Protein AF-A0A1F1A7D9-F1 (afdb_monomer)

Foldseek 3Di:
DVVVLLVVLVVLLVVLLCVVPVVDPDDPVLNVQLCCVQPDPCVVVLSVVLVVVPVCSNVSSNVVSVVSSVVSVVPDDDDDPVNVVVVVVVVVVVVPD

pLDDT: mean 90.83, std 10.34, range [47.03, 98.25]

Solvent-accessible surface area (backbone atoms only — not comparable to full-atom values): 5608 Å² total; per-residue (Å²): 112,76,66,59,58,50,53,51,40,50,50,47,44,49,52,47,47,52,60,51,53,73,73,43,94,62,53,73,71,52,46,50,52,42,49,55,70,59,71,39,97,57,34,70,59,51,38,51,52,30,57,75,47,54,94,43,23,59,58,53,40,40,60,55,50,51,55,46,49,50,53,55,61,68,67,50,86,74,89,47,72,65,58,52,52,51,54,52,53,53,55,57,61,68,73,74,116

Sequence (97 aa):
MIVDDRVEMFAQLKEEFIDIIIIVALSEDELEKVQKAIFNDKLDNLLKNMFQKKKESRKYARDFIEKHVESVIKDRERITEKEILEAVEISKNVFVV

Radius of gyration: 19.78 Å; Cα contacts (8 Å, |Δi|>4): 46; chains: 1; bounding box: 40×22×61 Å

Mean predicted aligned error: 6.51 Å

Secondary structure (DSSP, 8-state):
-HHHHHHHHHHHHHHHHHHHHHHS---HHHHHHHHHHHSSTTHHHHHHHHHHTGGGHHHHHHHHHHHHHHHHHHTSPPPPHHHHHHHHHHHHHHT--

Structure (mmCIF, N/CA/C/O backbone):
data_AF-A0A1F1A7D9-F1
#
_entry.id   AF-A0A1F1A7D9-F1
#
loop_
_atom_site.group_PDB
_atom_site.id
_atom_site.type_symbol
_atom_site.label_atom_id
_atom_site.label_alt_id
_atom_site.label_comp_id
_atom_site.label_asym_id
_atom_site.label_entity_id
_atom_site.label_seq_id
_atom_site.pdbx_PDB_ins_code
_atom_site.Cartn_x
_atom_site.Cartn_y
_atom_site.Cartn_z
_atom_site.occupancy
_atom_site.B_iso_or_equiv
_atom_site.auth_seq_id
_atom_site.auth_comp_id
_atom_site.auth_asym_id
_atom_site.auth_atom_id
_atom_site.pdbx_PDB_model_num
ATOM 1 N N . MET A 1 1 ? 18.308 -4.266 -22.244 1.00 57.25 1 MET A N 1
ATOM 2 C CA . MET A 1 1 ? 18.496 -3.506 -20.989 1.00 57.25 1 MET A CA 1
ATOM 3 C C . MET A 1 1 ? 17.167 -3.098 -20.351 1.00 57.25 1 MET A C 1
ATOM 5 O O . MET A 1 1 ? 16.968 -3.472 -19.217 1.00 57.25 1 MET A O 1
ATOM 9 N N . ILE A 1 2 ? 16.201 -2.503 -21.072 1.00 62.06 2 ILE A N 1
ATOM 10 C CA . ILE A 1 2 ? 14.901 -2.045 -20.503 1.00 62.06 2 ILE A CA 1
ATOM 11 C C . ILE A 1 2 ? 14.082 -3.135 -19.767 1.00 62.06 2 ILE A C 1
ATOM 13 O O . ILE A 1 2 ? 13.350 -2.829 -18.828 1.00 62.06 2 ILE A O 1
ATOM 17 N N . VAL A 1 3 ? 14.154 -4.397 -20.208 1.00 68.00 3 VAL A N 1
ATOM 18 C CA . VAL A 1 3 ? 13.405 -5.507 -19.584 1.00 68.00 3 VAL A CA 1
ATOM 19 C C . VAL A 1 3 ? 13.967 -5.857 -18.207 1.00 68.00 3 VAL A C 1
ATOM 21 O O . VAL A 1 3 ? 13.189 -6.072 -17.285 1.00 68.00 3 VAL A O 1
ATOM 24 N N . ASP A 1 4 ? 15.293 -5.860 -18.067 1.00 79.50 4 ASP A N 1
ATOM 25 C CA . ASP A 1 4 ? 15.982 -6.227 -16.825 1.00 79.50 4 ASP A CA 1
ATOM 26 C C . ASP A 1 4 ? 15.682 -5.203 -15.724 1.00 79.50 4 ASP A C 1
ATOM 28 O O . ASP A 1 4 ? 15.206 -5.553 -14.648 1.00 79.50 4 ASP A O 1
ATOM 32 N N . ASP A 1 5 ? 15.785 -3.916 -16.072 1.00 85.56 5 ASP A N 1
ATOM 33 C CA . ASP A 1 5 ? 15.468 -2.801 -15.176 1.00 85.56 5 ASP A CA 1
ATOM 34 C C . ASP A 1 5 ? 14.020 -2.879 -14.659 1.00 85.56 5 ASP A C 1
ATOM 36 O O . ASP A 1 5 ? 13.739 -2.634 -13.486 1.00 85.56 5 ASP A O 1
ATOM 40 N N . ARG A 1 6 ? 13.065 -3.246 -15.526 1.00 89.19 6 ARG A N 1
ATOM 41 C CA . ARG A 1 6 ? 11.655 -3.387 -15.134 1.00 89.19 6 ARG A CA 1
ATOM 42 C C . ARG A 1 6 ? 11.448 -4.573 -14.194 1.00 89.19 6 ARG A C 1
ATOM 44 O O . ARG A 1 6 ? 10.683 -4.449 -13.238 1.00 89.19 6 ARG A O 1
ATOM 51 N N . VAL A 1 7 ? 12.088 -5.708 -14.477 1.00 93.06 7 VAL A N 1
ATOM 52 C CA . VAL A 1 7 ? 12.009 -6.913 -13.639 1.00 93.06 7 VAL A CA 1
ATOM 53 C C . VAL A 1 7 ? 12.591 -6.628 -12.256 1.00 93.06 7 VAL A C 1
ATOM 55 O O . VAL A 1 7 ? 11.946 -6.950 -11.259 1.00 93.06 7 VAL A O 1
ATOM 58 N N . GLU A 1 8 ? 13.737 -5.948 -12.189 1.00 94.25 8 GLU A N 1
ATOM 59 C CA . GLU A 1 8 ? 14.358 -5.543 -10.928 1.00 94.25 8 GLU A CA 1
ATOM 60 C C . GLU A 1 8 ? 13.450 -4.601 -10.123 1.00 94.25 8 GLU A C 1
ATOM 62 O O . GLU A 1 8 ? 13.183 -4.856 -8.947 1.00 94.25 8 GLU A O 1
ATOM 6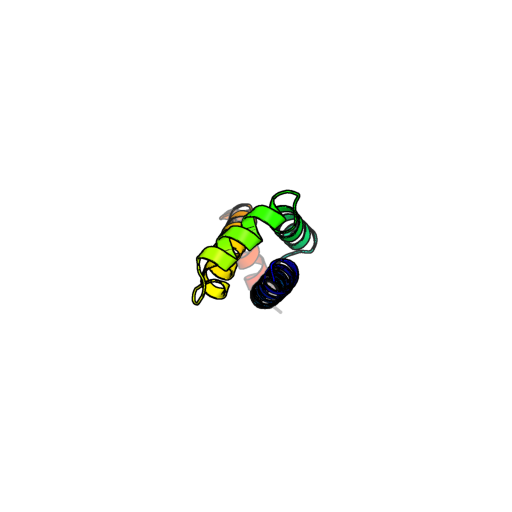7 N N . MET A 1 9 ? 12.912 -3.541 -10.743 1.00 96.19 9 MET A N 1
ATOM 68 C CA . MET A 1 9 ? 12.022 -2.606 -10.040 1.00 96.19 9 MET A CA 1
ATOM 69 C C . MET A 1 9 ? 10.741 -3.289 -9.554 1.00 96.19 9 MET A C 1
ATOM 71 O O . MET A 1 9 ? 10.246 -2.979 -8.472 1.00 96.19 9 MET A O 1
ATOM 75 N N . PHE A 1 10 ? 10.200 -4.232 -10.327 1.00 96.88 10 PHE A N 1
ATOM 76 C CA . PHE A 1 10 ? 9.011 -4.976 -9.925 1.00 96.88 10 PHE A CA 1
ATOM 77 C C . PHE A 1 10 ? 9.289 -5.927 -8.758 1.00 96.88 10 PHE A C 1
ATOM 79 O O . PHE A 1 10 ? 8.449 -6.047 -7.866 1.00 96.88 10 PHE A O 1
ATOM 86 N N . ALA A 1 11 ? 10.460 -6.570 -8.737 1.00 96.75 11 ALA A N 1
ATOM 87 C CA . ALA A 1 11 ? 10.894 -7.386 -7.608 1.00 96.75 11 ALA A CA 1
ATOM 88 C C . ALA A 1 11 ? 11.020 -6.536 -6.335 1.00 96.75 11 ALA A C 1
ATOM 90 O O . ALA A 1 11 ? 10.406 -6.870 -5.326 1.00 96.75 11 ALA A O 1
ATOM 91 N N . GLN A 1 12 ? 11.696 -5.385 -6.415 1.00 97.25 12 GLN A N 1
ATOM 92 C CA . GLN A 1 12 ? 11.816 -4.455 -5.286 1.00 97.25 12 GLN A CA 1
ATOM 93 C C . GLN A 1 12 ? 10.447 -3.965 -4.792 1.00 97.25 12 GLN A C 1
ATOM 95 O O . GLN A 1 12 ? 10.198 -3.957 -3.593 1.00 97.25 12 GLN A O 1
ATOM 100 N N . LEU A 1 13 ? 9.530 -3.603 -5.698 1.00 98.25 13 LEU A N 1
ATOM 101 C CA . LEU A 1 13 ? 8.175 -3.186 -5.322 1.00 98.25 13 LEU A CA 1
ATOM 102 C C . LEU A 1 13 ? 7.423 -4.289 -4.561 1.00 98.25 13 LEU A C 1
ATOM 104 O O . LEU A 1 13 ? 6.728 -3.996 -3.592 1.00 98.25 13 LEU A O 1
ATOM 108 N N . LYS A 1 14 ? 7.547 -5.550 -4.997 1.00 97.88 14 LYS A N 1
ATOM 109 C CA . LYS A 1 14 ? 6.928 -6.695 -4.315 1.00 97.88 14 LYS A CA 1
ATOM 110 C C . LYS A 1 14 ? 7.532 -6.955 -2.942 1.00 97.88 14 LYS A C 1
ATOM 112 O O . LYS A 1 14 ? 6.771 -7.232 -2.023 1.00 97.88 14 LYS A O 1
ATOM 117 N N . GLU A 1 15 ? 8.856 -6.887 -2.820 1.00 97.38 15 GLU A N 1
ATOM 118 C CA . GLU A 1 15 ? 9.554 -7.041 -1.539 1.00 97.38 15 GLU A CA 1
ATOM 119 C C . GLU A 1 15 ? 9.053 -6.000 -0.534 1.00 97.38 15 GLU A C 1
ATOM 121 O O . GLU A 1 15 ? 8.532 -6.372 0.513 1.00 97.38 15 GLU A O 1
ATOM 126 N N . GLU A 1 16 ? 9.082 -4.713 -0.898 1.00 97.44 16 GLU A N 1
ATOM 127 C CA . GLU A 1 16 ? 8.610 -3.645 -0.007 1.00 97.44 16 GLU A CA 1
ATOM 128 C C . GLU A 1 16 ? 7.110 -3.778 0.307 1.00 97.44 16 GLU A C 1
ATOM 130 O O . GLU A 1 16 ? 6.681 -3.490 1.424 1.00 97.44 16 GLU A O 1
ATOM 135 N N . PHE A 1 17 ? 6.296 -4.238 -0.654 1.00 97.31 17 PHE A N 1
ATOM 136 C CA . PHE A 1 17 ? 4.874 -4.494 -0.419 1.00 97.31 17 PHE A CA 1
ATOM 137 C C . PHE A 1 17 ? 4.673 -5.580 0.637 1.00 97.31 17 PHE A C 1
ATOM 139 O O . PHE A 1 17 ? 3.938 -5.348 1.593 1.00 97.31 17 PHE A O 1
ATOM 146 N N . ILE A 1 18 ? 5.347 -6.726 0.491 1.00 95.62 18 ILE A N 1
ATOM 147 C CA . ILE A 1 18 ? 5.275 -7.850 1.434 1.00 95.62 18 ILE A CA 1
ATOM 148 C C . ILE A 1 18 ? 5.753 -7.417 2.825 1.00 95.62 18 ILE A C 1
ATOM 150 O O . ILE A 1 18 ? 5.060 -7.673 3.809 1.00 95.62 18 ILE A O 1
ATOM 154 N N . ASP A 1 19 ? 6.882 -6.712 2.906 1.00 95.44 19 ASP A N 1
ATOM 155 C CA . ASP A 1 19 ? 7.438 -6.237 4.174 1.00 95.44 19 ASP A CA 1
ATOM 156 C C . ASP A 1 19 ? 6.453 -5.338 4.931 1.00 95.44 19 ASP A C 1
ATOM 158 O O . ASP A 1 19 ? 6.287 -5.476 6.143 1.00 95.44 19 ASP A O 1
ATOM 162 N N . ILE A 1 20 ? 5.762 -4.435 4.229 1.00 94.88 20 ILE A N 1
ATOM 163 C CA . ILE A 1 20 ? 4.782 -3.542 4.857 1.00 94.88 20 ILE A CA 1
ATOM 164 C C . ILE A 1 20 ? 3.529 -4.311 5.287 1.00 94.88 20 ILE A C 1
ATOM 166 O O . ILE A 1 20 ? 3.097 -4.165 6.431 1.00 94.88 20 ILE A O 1
ATOM 170 N N . ILE A 1 21 ? 2.935 -5.128 4.410 1.00 92.44 21 ILE A N 1
ATOM 171 C CA . ILE A 1 21 ? 1.674 -5.817 4.740 1.00 92.44 21 ILE A CA 1
ATOM 172 C C . ILE A 1 21 ? 1.848 -6.866 5.840 1.00 92.44 21 ILE A C 1
ATOM 174 O O . ILE A 1 21 ? 0.900 -7.124 6.566 1.00 92.44 21 ILE A O 1
ATOM 178 N N . ILE A 1 22 ? 3.035 -7.466 5.992 1.00 90.44 22 ILE A N 1
ATOM 179 C CA . ILE A 1 22 ? 3.293 -8.427 7.075 1.00 90.44 22 ILE A CA 1
ATOM 180 C C . ILE A 1 22 ? 3.275 -7.723 8.435 1.00 90.44 22 ILE A C 1
ATOM 182 O O . ILE A 1 22 ? 2.826 -8.297 9.426 1.00 90.44 22 ILE A O 1
ATOM 186 N N . ILE A 1 23 ? 3.768 -6.484 8.498 1.00 89.38 23 ILE A N 1
ATOM 187 C CA . ILE A 1 23 ? 3.836 -5.710 9.743 1.00 89.38 23 ILE A CA 1
ATOM 188 C C . ILE A 1 23 ? 2.463 -5.130 10.102 1.00 89.38 23 ILE A C 1
ATOM 190 O O . ILE A 1 23 ? 2.129 -4.985 11.279 1.00 89.38 23 ILE A O 1
ATOM 194 N N . VAL A 1 24 ? 1.660 -4.785 9.097 1.00 88.19 24 VAL A N 1
ATOM 195 C CA . VAL A 1 24 ? 0.357 -4.153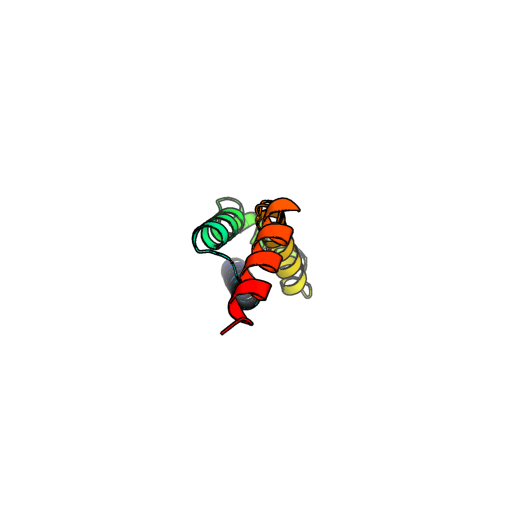 9.290 1.00 88.19 24 VAL A CA 1
ATOM 196 C C . VAL A 1 24 ? -0.743 -5.211 9.302 1.00 88.19 24 VAL A C 1
ATOM 198 O O . VAL A 1 24 ? -1.004 -5.860 8.298 1.00 88.19 24 VAL A O 1
ATOM 201 N N . ALA A 1 25 ? -1.458 -5.333 10.421 1.00 85.25 25 ALA A N 1
ATOM 202 C CA . ALA A 1 25 ? -2.636 -6.194 10.521 1.00 85.25 25 ALA A CA 1
ATOM 203 C C . ALA A 1 25 ? -3.809 -5.621 9.697 1.00 85.25 25 ALA A C 1
ATOM 205 O O . ALA A 1 25 ? -4.663 -4.904 10.229 1.00 85.25 25 ALA A O 1
ATOM 206 N N . LEU A 1 26 ? -3.808 -5.887 8.391 1.00 92.06 26 LEU A N 1
ATOM 207 C CA . LEU A 1 26 ? -4.901 -5.592 7.465 1.00 92.06 26 LEU A CA 1
ATOM 208 C C . LEU A 1 26 ? -5.888 -6.764 7.420 1.00 92.06 26 LEU A C 1
ATOM 210 O O . LEU A 1 26 ? -5.479 -7.924 7.486 1.00 92.06 26 LEU A O 1
ATOM 214 N N . SER A 1 27 ? -7.181 -6.471 7.277 1.00 93.44 27 SER A N 1
ATOM 215 C CA . SER A 1 27 ? -8.158 -7.492 6.885 1.00 93.44 27 SER A CA 1
ATOM 216 C C . SER A 1 27 ? -7.960 -7.910 5.420 1.00 93.44 27 SER A C 1
ATOM 218 O O . SER A 1 27 ? -7.259 -7.238 4.660 1.00 93.44 27 SER A O 1
ATOM 220 N N . GLU A 1 28 ? -8.592 -9.007 4.995 1.00 94.00 28 GLU A N 1
ATOM 221 C CA . GLU A 1 28 ? -8.522 -9.466 3.598 1.00 94.00 28 GLU A CA 1
ATOM 222 C C . GLU A 1 28 ? -9.036 -8.399 2.613 1.00 94.00 28 GLU A C 1
ATOM 224 O O . GLU A 1 28 ? -8.364 -8.100 1.624 1.00 94.00 28 GLU A O 1
ATOM 229 N N . ASP A 1 29 ? -10.161 -7.750 2.930 1.00 95.19 29 ASP A N 1
ATOM 230 C CA . ASP A 1 29 ? -10.736 -6.669 2.116 1.00 95.19 29 ASP A CA 1
ATOM 231 C C . ASP A 1 29 ? -9.803 -5.451 2.029 1.00 95.19 29 ASP A C 1
ATOM 233 O O . ASP A 1 29 ? -9.679 -4.802 0.987 1.00 95.19 29 ASP A O 1
ATOM 237 N N . GLU A 1 30 ? -9.145 -5.106 3.138 1.00 95.75 30 GLU A N 1
ATOM 238 C CA . GLU A 1 30 ? -8.177 -4.012 3.189 1.00 95.75 30 GLU A CA 1
ATOM 239 C C . GLU A 1 30 ? -6.937 -4.333 2.352 1.00 95.75 30 GLU A C 1
ATOM 241 O O . GLU A 1 30 ? -6.492 -3.499 1.558 1.00 95.75 30 GLU A O 1
ATOM 246 N N . LEU A 1 31 ? -6.412 -5.552 2.479 1.00 95.88 31 LEU A N 1
ATOM 247 C CA . LEU A 1 31 ? -5.284 -6.027 1.689 1.00 95.88 31 LEU A CA 1
ATOM 248 C C . LEU A 1 31 ? -5.607 -5.995 0.190 1.00 95.88 31 LEU A C 1
ATOM 250 O O . LEU A 1 31 ? -4.796 -5.505 -0.599 1.00 95.88 31 LEU A O 1
ATOM 254 N N . GLU A 1 32 ? -6.800 -6.443 -0.207 1.00 96.25 32 GLU A N 1
ATOM 255 C CA . GLU A 1 32 ? -7.233 -6.422 -1.605 1.00 96.25 32 GLU A CA 1
ATOM 256 C C . GLU A 1 32 ? -7.311 -4.988 -2.155 1.00 96.25 32 GLU A C 1
ATOM 258 O O . GLU A 1 32 ? -6.853 -4.720 -3.272 1.00 96.25 32 GLU A O 1
ATOM 263 N N . LYS A 1 33 ? -7.833 -4.037 -1.366 1.00 95.94 33 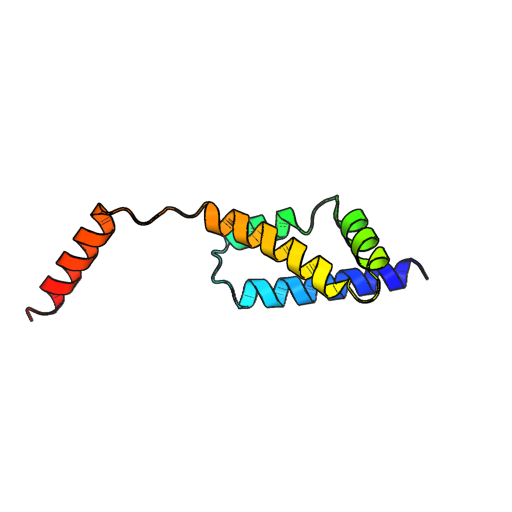LYS A N 1
ATOM 264 C CA . LYS A 1 33 ? -7.869 -2.612 -1.739 1.00 95.94 33 LYS A CA 1
ATOM 265 C C . LYS A 1 33 ? -6.467 -2.059 -1.978 1.00 95.94 33 LYS A C 1
ATOM 267 O O . LYS A 1 33 ? -6.236 -1.422 -3.008 1.00 95.94 33 LYS A O 1
ATOM 272 N N . VAL A 1 34 ? -5.528 -2.317 -1.066 1.00 96.75 34 VAL A N 1
ATOM 273 C CA . VAL A 1 34 ? -4.138 -1.852 -1.204 1.00 96.75 34 VAL A CA 1
ATOM 274 C C . VAL A 1 34 ? -3.474 -2.507 -2.422 1.00 96.75 34 VAL A C 1
ATOM 276 O O . VAL A 1 34 ? -2.854 -1.814 -3.232 1.00 96.75 34 VAL A O 1
ATOM 279 N N . GLN A 1 35 ? -3.658 -3.816 -2.616 1.00 96.75 35 GLN A N 1
ATOM 280 C CA . GLN A 1 35 ? -3.102 -4.544 -3.757 1.00 96.75 35 GLN A CA 1
ATOM 281 C C . GLN A 1 35 ? -3.615 -3.982 -5.090 1.00 96.75 35 GLN A C 1
ATOM 283 O O . GLN A 1 35 ? -2.813 -3.683 -5.977 1.00 96.75 35 GLN A O 1
ATOM 288 N N . LYS A 1 36 ? -4.930 -3.770 -5.226 1.00 96.81 36 LYS A N 1
ATOM 289 C CA . LYS A 1 36 ? -5.542 -3.164 -6.421 1.00 96.81 36 LYS A CA 1
ATOM 290 C C . LYS A 1 36 ? -5.073 -1.726 -6.650 1.00 96.81 36 LYS A C 1
ATOM 292 O O . LYS A 1 36 ? -4.931 -1.304 -7.795 1.00 96.81 36 LYS A O 1
ATOM 297 N N . ALA A 1 37 ? -4.817 -0.963 -5.590 1.00 96.12 37 ALA A N 1
ATOM 298 C CA . ALA A 1 37 ? -4.347 0.414 -5.716 1.00 96.12 37 ALA A CA 1
ATOM 299 C C . ALA A 1 37 ? -2.888 0.512 -6.200 1.00 96.12 37 ALA A C 1
ATOM 301 O O . ALA A 1 37 ? -2.542 1.457 -6.910 1.00 96.12 37 ALA A O 1
ATOM 302 N N . ILE A 1 38 ? -2.046 -0.468 -5.865 1.00 96.50 38 ILE A N 1
ATOM 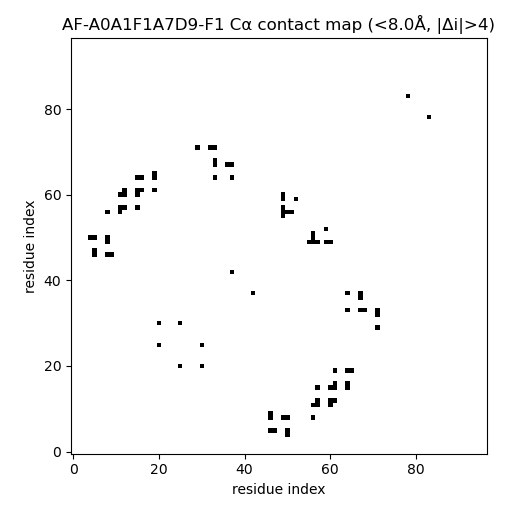303 C CA . ILE A 1 38 ? -0.625 -0.486 -6.242 1.00 96.50 38 ILE A CA 1
ATOM 304 C C . ILE A 1 38 ? -0.410 -1.181 -7.591 1.00 96.50 38 ILE A C 1
ATOM 306 O O . ILE A 1 38 ? 0.267 -0.647 -8.469 1.00 96.50 38 ILE A O 1
ATOM 310 N N . PHE A 1 39 ? -0.997 -2.365 -7.774 1.00 97.06 39 PHE A N 1
ATOM 311 C CA . PHE A 1 39 ? -0.795 -3.226 -8.941 1.00 97.06 39 PHE A CA 1
ATOM 312 C C . PHE A 1 39 ? -1.921 -3.050 -9.968 1.00 97.06 39 PHE A C 1
ATOM 314 O O . PHE A 1 39 ? -2.618 -3.999 -10.319 1.00 97.06 39 PHE A O 1
ATOM 321 N N . ASN A 1 40 ? -2.100 -1.816 -10.438 1.00 96.12 40 ASN A N 1
ATOM 322 C CA . ASN A 1 40 ? -3.076 -1.461 -11.474 1.00 96.12 40 ASN A CA 1
ATOM 323 C C . ASN A 1 40 ? -2.407 -1.131 -12.817 1.00 96.12 40 ASN A C 1
ATOM 325 O O . ASN A 1 40 ? -1.191 -1.229 -12.976 1.00 96.12 40 ASN A O 1
ATOM 329 N N . ASP A 1 41 ? -3.204 -0.656 -13.773 1.00 95.94 41 ASP A N 1
ATOM 330 C CA . ASP A 1 41 ? -2.771 -0.292 -15.129 1.00 95.94 41 ASP A CA 1
ATOM 331 C C . ASP A 1 41 ? -1.673 0.790 -15.179 1.00 95.94 41 ASP A C 1
ATOM 333 O O . ASP A 1 41 ? -1.034 0.993 -16.212 1.00 95.94 41 ASP A O 1
ATOM 337 N N . LYS A 1 42 ? -1.414 1.499 -14.070 1.00 95.88 42 LYS A N 1
ATOM 338 C CA . LYS A 1 42 ? -0.340 2.498 -13.949 1.00 95.88 42 LYS A CA 1
ATOM 339 C C . LYS A 1 42 ? 0.974 1.911 -13.424 1.00 95.88 42 LYS A C 1
ATOM 341 O O . LYS A 1 42 ? 1.938 2.669 -13.282 1.00 95.88 42 LYS A O 1
ATOM 346 N N . LEU A 1 43 ? 1.050 0.600 -13.179 1.00 96.19 43 LEU A N 1
ATOM 347 C CA . LEU A 1 43 ? 2.247 -0.088 -12.684 1.00 96.19 43 LEU A CA 1
ATOM 348 C C . LEU A 1 43 ? 3.484 0.226 -13.534 1.00 96.19 43 LEU A C 1
ATOM 350 O O . LEU A 1 43 ? 4.530 0.574 -12.997 1.00 96.19 43 LEU A O 1
ATOM 354 N N . ASP A 1 44 ? 3.361 0.210 -14.861 1.00 94.69 44 ASP A N 1
ATOM 355 C CA . ASP A 1 44 ? 4.480 0.516 -15.759 1.00 94.69 44 ASP A CA 1
ATOM 356 C C . ASP A 1 44 ? 5.060 1.924 -15.536 1.00 94.69 44 ASP A C 1
ATOM 358 O O . ASP A 1 44 ? 6.272 2.128 -15.644 1.00 94.69 44 ASP A O 1
ATOM 362 N N . ASN A 1 45 ? 4.219 2.904 -15.195 1.00 95.81 45 ASN A N 1
ATOM 363 C CA . ASN A 1 45 ? 4.676 4.254 -14.869 1.00 95.81 45 ASN A CA 1
ATOM 364 C C . ASN A 1 45 ? 5.303 4.316 -13.473 1.00 95.81 45 ASN A C 1
ATOM 366 O O . ASN A 1 45 ? 6.301 5.013 -13.293 1.00 95.81 45 ASN A O 1
ATOM 370 N N . LEU A 1 46 ? 4.769 3.564 -12.507 1.00 96.88 46 LEU A N 1
ATOM 371 C CA . LEU A 1 46 ? 5.366 3.435 -11.179 1.00 96.88 46 LEU A CA 1
ATOM 372 C C . LEU A 1 46 ? 6.788 2.860 -11.263 1.00 96.88 46 LEU A C 1
ATOM 374 O O . LEU A 1 46 ? 7.716 3.455 -10.718 1.00 96.88 46 LEU A O 1
ATOM 378 N N . LEU A 1 47 ? 6.981 1.773 -12.016 1.00 96.12 47 LEU A N 1
ATOM 379 C CA . LEU A 1 47 ? 8.291 1.139 -12.201 1.00 96.12 47 LEU A CA 1
ATOM 380 C C . LEU A 1 47 ? 9.284 2.066 -12.916 1.00 96.12 47 LEU A C 1
ATOM 382 O O . LEU A 1 47 ? 10.449 2.145 -12.528 1.00 96.12 47 LEU A O 1
ATOM 386 N N . LYS A 1 48 ? 8.830 2.834 -13.918 1.00 95.19 48 LYS A N 1
ATOM 387 C CA . LYS A 1 48 ? 9.660 3.871 -14.558 1.00 95.19 48 LYS A CA 1
ATOM 388 C C . LYS A 1 48 ? 10.083 4.953 -13.566 1.00 95.19 48 LYS A C 1
ATOM 390 O O . LYS A 1 48 ? 11.244 5.357 -13.572 1.00 95.19 48 LYS A O 1
ATOM 395 N N . ASN A 1 49 ? 9.168 5.410 -12.713 1.00 96.12 49 ASN A N 1
ATOM 396 C CA . ASN A 1 49 ? 9.480 6.406 -11.692 1.00 96.12 49 ASN A CA 1
ATOM 397 C C . ASN A 1 49 ? 10.480 5.854 -10.670 1.00 96.12 49 ASN A C 1
ATOM 399 O O . ASN A 1 49 ? 11.445 6.546 -10.356 1.00 96.12 49 ASN A O 1
ATOM 403 N N . MET A 1 50 ? 10.305 4.609 -10.211 1.00 96.38 50 MET A N 1
ATOM 404 C CA . MET A 1 50 ? 11.267 3.922 -9.340 1.00 96.38 50 MET A CA 1
ATOM 405 C C . MET A 1 50 ? 12.658 3.884 -9.973 1.00 96.38 50 MET A C 1
ATOM 407 O O . MET A 1 50 ? 13.628 4.320 -9.354 1.00 96.38 50 MET A O 1
ATOM 411 N N . PHE A 1 51 ? 12.746 3.463 -11.236 1.00 94.31 51 PHE A N 1
ATOM 412 C CA . PHE A 1 51 ? 14.013 3.395 -11.960 1.00 94.31 51 PHE A CA 1
ATOM 413 C C . PHE A 1 51 ? 14.707 4.763 -12.053 1.00 94.31 51 PHE A C 1
ATOM 415 O O . PHE A 1 51 ? 15.912 4.883 -11.825 1.00 94.31 51 PHE A O 1
ATOM 422 N N . GLN A 1 52 ? 13.948 5.835 -12.305 1.00 94.62 52 GLN A N 1
ATOM 423 C CA . GLN A 1 52 ? 14.483 7.202 -12.332 1.00 94.62 52 GLN A CA 1
ATOM 424 C C . GLN A 1 52 ? 15.058 7.654 -10.980 1.00 94.62 52 GLN A C 1
ATOM 426 O O . GLN A 1 52 ? 15.952 8.503 -10.955 1.00 94.62 52 GLN A O 1
ATOM 431 N N . LYS A 1 53 ? 14.585 7.089 -9.860 1.00 94.69 53 LYS A N 1
ATOM 432 C CA . LYS A 1 53 ? 15.122 7.351 -8.514 1.00 94.69 53 LYS A CA 1
ATOM 433 C C . LYS A 1 53 ? 16.410 6.579 -8.209 1.00 94.69 53 LYS A C 1
ATOM 435 O O . LYS A 1 53 ? 17.075 6.905 -7.224 1.00 94.69 53 LYS A O 1
ATOM 440 N N . LYS A 1 54 ? 16.829 5.645 -9.074 1.00 89.19 54 LYS A N 1
ATOM 441 C CA . LYS A 1 54 ? 18.091 4.891 -8.975 1.00 89.19 54 LYS A CA 1
ATOM 442 C C . LYS A 1 54 ? 18.266 4.272 -7.581 1.00 89.19 54 LYS A C 1
ATOM 444 O O . LYS A 1 54 ? 17.514 3.384 -7.219 1.00 89.19 54 LYS A O 1
ATOM 449 N N . LYS A 1 55 ? 19.220 4.769 -6.781 1.00 90.81 55 LYS A N 1
ATOM 450 C CA . LYS A 1 55 ? 19.532 4.257 -5.434 1.00 90.81 55 LYS A CA 1
ATOM 451 C C . LYS A 1 55 ? 18.372 4.394 -4.440 1.00 90.81 55 LYS A C 1
ATOM 453 O O . LYS A 1 55 ? 18.318 3.641 -3.480 1.00 90.81 55 LYS A O 1
ATOM 458 N N . GLU A 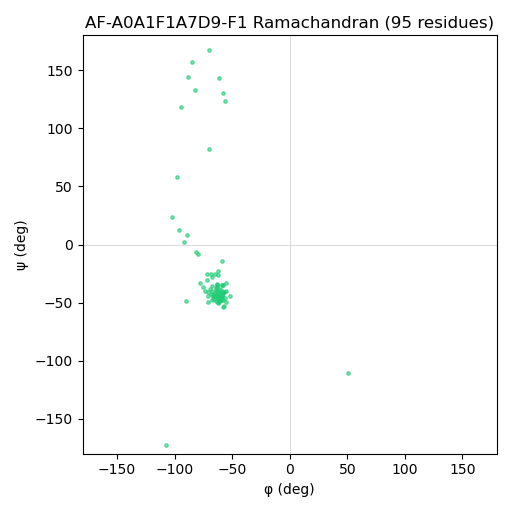1 56 ? 17.443 5.316 -4.690 1.00 95.44 56 GLU A N 1
ATOM 45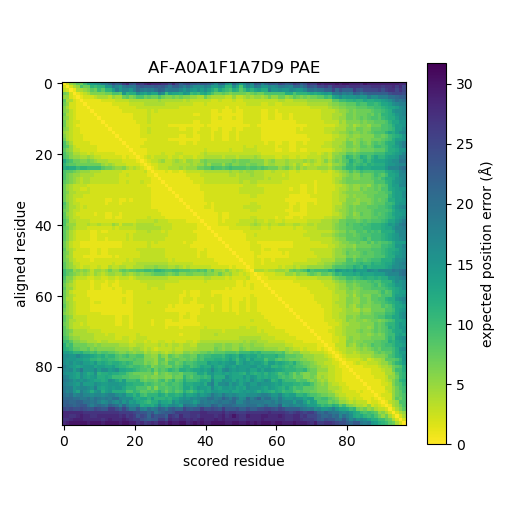9 C CA . GLU A 1 56 ? 16.283 5.569 -3.827 1.00 95.44 56 GLU A CA 1
ATOM 460 C C . GLU A 1 56 ? 15.015 4.836 -4.303 1.00 95.44 56 GLU A C 1
ATOM 462 O O . GLU A 1 56 ? 13.916 5.151 -3.848 1.00 95.44 56 GLU A O 1
ATOM 467 N N . SER A 1 57 ? 15.129 3.881 -5.236 1.00 95.94 57 SER A N 1
ATOM 468 C CA . SER A 1 57 ? 13.987 3.137 -5.790 1.00 95.94 57 SER A CA 1
ATOM 469 C C . SER A 1 57 ? 13.162 2.431 -4.709 1.00 95.94 57 SER A C 1
ATOM 471 O O . SER A 1 57 ? 11.939 2.565 -4.698 1.00 95.94 57 SER A O 1
ATOM 473 N N . ARG A 1 58 ? 13.827 1.739 -3.771 1.00 97.12 58 ARG A N 1
ATOM 474 C CA . ARG A 1 58 ? 13.189 1.033 -2.647 1.00 97.12 58 ARG A CA 1
ATOM 475 C C . ARG A 1 58 ? 12.447 1.988 -1.724 1.00 97.12 58 ARG A C 1
ATOM 477 O O . ARG A 1 58 ? 11.265 1.797 -1.471 1.00 97.12 58 ARG A O 1
ATOM 484 N N . LYS A 1 59 ? 13.102 3.074 -1.302 1.00 97.56 59 LYS A N 1
ATOM 485 C CA . LYS A 1 59 ? 12.468 4.107 -0.473 1.00 97.56 59 LYS A CA 1
ATOM 486 C C . LYS A 1 59 ? 11.251 4.717 -1.171 1.00 97.56 59 LYS A C 1
ATOM 488 O O . LYS A 1 59 ? 10.203 4.862 -0.560 1.00 97.56 59 LYS A O 1
ATOM 493 N N . TYR A 1 60 ? 11.366 5.025 -2.461 1.00 98.00 60 TYR A N 1
ATOM 494 C CA . TYR A 1 60 ? 10.247 5.551 -3.238 1.00 98.00 60 TYR A CA 1
ATOM 495 C C . TYR A 1 60 ? 9.069 4.565 -3.315 1.00 98.00 60 TYR A C 1
ATOM 497 O O . TYR A 1 60 ? 7.921 4.987 -3.185 1.00 98.00 60 TYR A O 1
ATOM 505 N N . ALA A 1 61 ? 9.338 3.269 -3.509 1.00 97.94 61 ALA A N 1
ATOM 506 C CA . ALA A 1 61 ? 8.308 2.232 -3.463 1.00 97.94 61 ALA A CA 1
ATOM 507 C C . ALA A 1 61 ? 7.657 2.156 -2.079 1.00 97.94 61 ALA A C 1
ATOM 509 O O . ALA A 1 61 ? 6.433 2.182 -1.984 1.00 97.94 61 ALA A O 1
ATOM 510 N N . ARG A 1 62 ? 8.469 2.146 -1.019 1.00 97.62 62 ARG A N 1
ATOM 511 C CA . ARG A 1 62 ? 8.010 2.109 0.367 1.00 97.62 62 ARG A CA 1
ATOM 512 C C . ARG A 1 62 ? 7.081 3.279 0.694 1.00 97.62 62 ARG A C 1
ATOM 514 O O . ARG A 1 62 ? 5.934 3.049 1.061 1.00 97.62 62 ARG A O 1
ATOM 521 N N . ASP A 1 63 ? 7.517 4.511 0.426 1.00 97.88 63 ASP A N 1
ATOM 522 C CA . ASP A 1 63 ? 6.722 5.730 0.634 1.00 97.88 63 ASP A CA 1
ATOM 523 C C . ASP A 1 63 ? 5.404 5.700 -0.167 1.00 97.88 63 ASP A C 1
ATOM 525 O O . ASP A 1 63 ? 4.383 6.253 0.249 1.00 97.88 63 ASP A O 1
ATOM 529 N N . PHE A 1 64 ? 5.418 5.098 -1.361 1.00 97.69 64 PHE A N 1
ATOM 530 C CA . PHE A 1 64 ? 4.226 4.946 -2.193 1.00 97.69 64 PHE A CA 1
ATOM 531 C C . PHE A 1 64 ? 3.242 3.926 -1.604 1.00 97.69 64 PHE A C 1
ATOM 533 O O . PHE A 1 64 ? 2.040 4.197 -1.574 1.00 97.69 64 PHE A O 1
ATOM 540 N N . ILE A 1 65 ? 3.731 2.779 -1.130 1.00 97.62 65 ILE A N 1
ATOM 541 C CA . ILE A 1 65 ? 2.916 1.724 -0.516 1.00 97.62 65 ILE A CA 1
ATOM 542 C C . ILE A 1 65 ? 2.333 2.212 0.816 1.00 97.62 65 ILE A C 1
ATOM 544 O O . ILE A 1 65 ? 1.124 2.108 1.018 1.00 97.62 65 ILE A O 1
ATOM 548 N N . GLU A 1 66 ? 3.157 2.808 1.685 1.00 97.00 66 GLU A N 1
ATOM 549 C CA . GLU A 1 66 ? 2.745 3.315 3.002 1.00 97.00 66 GLU A CA 1
ATOM 550 C C . GLU A 1 66 ? 1.584 4.310 2.883 1.00 97.00 66 GLU A C 1
ATOM 552 O O . GLU A 1 66 ? 0.609 4.203 3.620 1.00 97.00 66 GLU A O 1
ATOM 557 N N . LYS A 1 67 ? 1.596 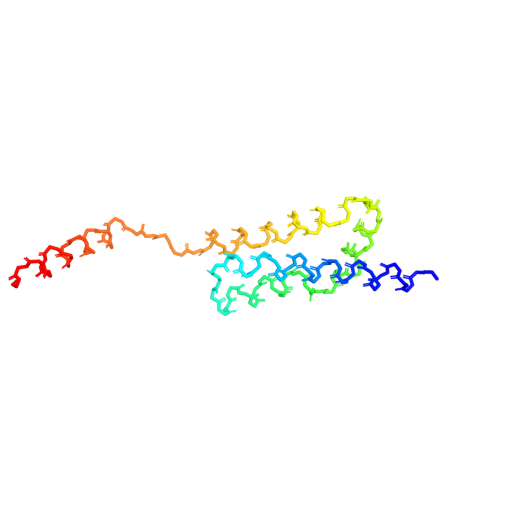5.196 1.879 1.00 96.81 67 LYS A N 1
ATOM 558 C CA . LYS A 1 67 ? 0.475 6.119 1.619 1.00 96.81 67 LYS A CA 1
ATOM 559 C C . LYS A 1 67 ? -0.851 5.414 1.332 1.00 96.81 67 LYS A C 1
ATOM 561 O O . LYS A 1 67 ? -1.898 5.892 1.766 1.00 96.81 67 LYS A O 1
ATOM 566 N N . HIS A 1 68 ? -0.826 4.309 0.589 1.00 96.38 68 HIS A N 1
ATOM 567 C CA . HIS A 1 68 ? -2.040 3.549 0.281 1.00 96.38 68 HIS A CA 1
ATOM 568 C C . HIS A 1 68 ? -2.525 2.765 1.499 1.00 96.38 68 HIS A C 1
ATOM 570 O O . HIS A 1 68 ? -3.723 2.752 1.777 1.00 96.38 68 HIS A O 1
ATOM 576 N N . VAL A 1 69 ? -1.599 2.179 2.259 1.00 96.38 69 VAL A N 1
ATOM 577 C CA . VAL A 1 69 ? -1.909 1.494 3.518 1.00 96.38 69 VAL A CA 1
ATOM 578 C C . VAL A 1 69 ? -2.503 2.468 4.538 1.00 96.38 69 VAL A C 1
ATOM 580 O O . VAL A 1 69 ? -3.560 2.197 5.102 1.00 96.38 69 VAL A O 1
ATOM 583 N N . GLU A 1 70 ? -1.895 3.641 4.722 1.00 95.44 70 GLU A N 1
ATOM 584 C CA . GLU A 1 70 ? -2.422 4.696 5.591 1.00 95.44 70 GLU A CA 1
ATOM 585 C C . GLU A 1 70 ? -3.837 5.123 5.203 1.00 95.44 70 GLU A C 1
ATOM 587 O O . GLU A 1 70 ? -4.655 5.381 6.082 1.00 95.44 70 GLU A O 1
ATOM 592 N N . SER A 1 71 ? -4.121 5.240 3.901 1.00 94.62 71 SER A N 1
ATOM 593 C CA . SER A 1 71 ? -5.455 5.610 3.424 1.00 94.62 71 SER A CA 1
ATOM 594 C C . SER A 1 71 ? -6.495 4.591 3.874 1.00 94.62 71 SER A C 1
ATOM 596 O O . SER A 1 71 ? -7.533 4.977 4.393 1.00 94.62 71 SER A O 1
ATOM 598 N N . VAL A 1 72 ? -6.192 3.300 3.735 1.00 94.38 72 VAL A N 1
ATOM 599 C CA . VAL A 1 72 ? -7.109 2.227 4.129 1.00 94.38 72 VAL A CA 1
ATOM 600 C C . VAL A 1 72 ? -7.294 2.177 5.648 1.00 94.38 72 VAL A C 1
ATOM 602 O O . VAL A 1 72 ? -8.418 2.044 6.120 1.00 94.38 72 VAL A O 1
ATOM 605 N N . ILE A 1 73 ? -6.228 2.375 6.429 1.00 92.06 73 ILE A N 1
ATOM 606 C CA . ILE A 1 73 ? -6.324 2.435 7.897 1.00 92.06 73 ILE A CA 1
ATOM 607 C C . ILE A 1 73 ? -7.163 3.637 8.355 1.00 92.06 73 ILE A C 1
ATOM 609 O O . ILE A 1 73 ? -7.909 3.529 9.326 1.00 92.06 73 ILE A O 1
ATOM 613 N N . LYS A 1 74 ? -7.056 4.786 7.675 1.00 91.81 74 LYS A N 1
ATOM 614 C CA . LYS A 1 74 ? -7.839 5.994 7.995 1.00 91.81 74 LYS A CA 1
ATOM 615 C C . LYS A 1 74 ? -9.340 5.806 7.771 1.00 91.81 74 LYS A C 1
ATOM 617 O O . LYS A 1 74 ? -10.113 6.488 8.441 1.00 91.81 74 LYS A O 1
ATOM 622 N N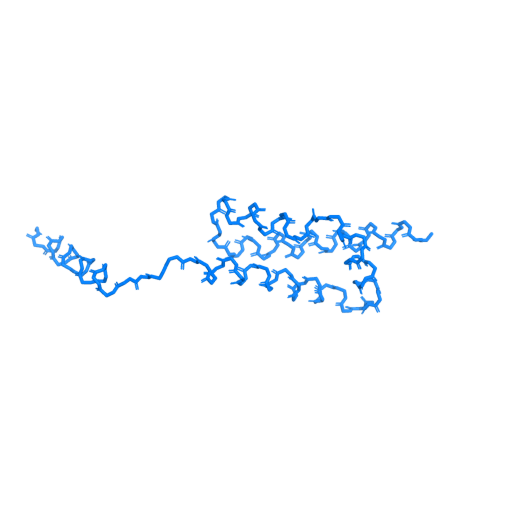 . ASP A 1 75 ? -9.723 4.891 6.883 1.00 91.56 75 ASP A N 1
ATOM 623 C CA . ASP A 1 75 ? -11.119 4.560 6.586 1.00 91.56 75 ASP A CA 1
ATOM 624 C C . ASP A 1 75 ? -11.742 3.595 7.611 1.00 91.56 75 ASP A C 1
ATOM 626 O O . ASP A 1 75 ? -12.945 3.336 7.552 1.00 91.56 75 ASP A O 1
ATOM 630 N N . ARG A 1 76 ? -10.954 3.059 8.556 1.00 90.88 76 ARG A N 1
ATOM 631 C CA . ARG A 1 76 ? -11.472 2.197 9.626 1.00 90.88 76 ARG A CA 1
ATOM 632 C C . ARG A 1 76 ? -12.471 2.949 10.492 1.00 90.88 76 ARG A C 1
ATOM 634 O O . ARG A 1 76 ? -12.295 4.131 10.804 1.00 90.88 76 ARG A O 1
ATOM 641 N N . GLU A 1 77 ? -13.496 2.225 10.927 1.00 89.06 77 GLU A N 1
ATOM 642 C CA . GLU A 1 77 ? -14.447 2.749 11.895 1.00 89.06 77 GLU A CA 1
ATOM 643 C C . GLU A 1 77 ? -13.708 3.160 13.170 1.00 89.06 77 GLU A C 1
ATOM 645 O O . GLU A 1 77 ? -12.855 2.440 13.699 1.00 89.06 77 GLU A O 1
ATOM 650 N N . ARG A 1 78 ? -13.987 4.380 13.628 1.00 87.31 78 ARG A N 1
ATOM 651 C CA . ARG A 1 78 ? -13.391 4.898 14.853 1.00 87.31 78 ARG A CA 1
ATOM 652 C C . ARG A 1 78 ? -14.184 4.375 16.028 1.00 87.31 78 ARG A C 1
ATOM 654 O O . ARG A 1 78 ? -15.400 4.522 16.048 1.00 87.31 78 ARG A O 1
ATOM 661 N N . ILE A 1 79 ? -13.464 3.884 17.028 1.00 88.50 79 ILE A N 1
ATOM 662 C CA . ILE A 1 79 ? -14.057 3.500 18.303 1.00 88.50 79 ILE A CA 1
ATOM 663 C C . ILE A 1 79 ? -14.795 4.710 18.879 1.00 88.50 79 ILE A C 1
ATOM 665 O O . ILE A 1 79 ? -14.221 5.791 19.055 1.00 88.50 79 ILE A O 1
ATOM 669 N N . THR A 1 80 ? -16.074 4.519 19.155 1.00 90.50 80 THR A N 1
ATOM 670 C CA . THR A 1 80 ? -16.941 5.522 19.758 1.00 90.50 80 THR A CA 1
ATOM 671 C C . THR A 1 80 ? -16.818 5.504 21.280 1.00 90.50 80 THR A C 1
ATOM 673 O O . THR A 1 80 ? -16.470 4.497 21.893 1.00 90.50 80 THR A O 1
ATOM 676 N N . GLU A 1 81 ? -17.149 6.621 21.932 1.00 91.19 81 GLU A N 1
ATOM 677 C CA . GLU A 1 81 ? -17.154 6.697 23.401 1.00 91.19 81 GLU A CA 1
ATOM 678 C C . GLU A 1 81 ? -18.094 5.656 24.032 1.00 91.19 81 GLU A C 1
ATOM 680 O O . GLU A 1 81 ? -17.771 5.074 25.065 1.00 91.19 81 GLU A O 1
ATOM 685 N N . LYS A 1 82 ? -19.220 5.356 23.372 1.00 90.88 82 LYS A N 1
ATOM 686 C CA . LYS A 1 82 ? -20.169 4.332 23.819 1.00 90.88 82 LYS A CA 1
ATOM 687 C C . LYS A 1 82 ? -19.529 2.945 23.868 1.00 90.88 82 LYS A C 1
ATOM 689 O O . LYS A 1 82 ? -19.654 2.265 24.879 1.00 90.88 82 LYS A O 1
ATOM 694 N N . GLU A 1 83 ? -18.814 2.553 22.816 1.00 89.50 83 GLU A N 1
ATOM 695 C CA . GLU A 1 83 ? -18.120 1.260 22.762 1.00 89.50 83 GLU A CA 1
ATOM 696 C C . GLU A 1 83 ? -17.024 1.156 23.829 1.00 89.50 83 GLU A C 1
ATOM 698 O O . GLU A 1 83 ? -16.832 0.094 24.420 1.00 89.50 83 GLU A O 1
ATOM 703 N N . ILE A 1 84 ? -16.339 2.266 24.134 1.00 90.88 84 ILE A N 1
ATOM 704 C CA . ILE A 1 84 ? -15.357 2.317 25.227 1.00 90.88 84 ILE A CA 1
ATOM 705 C C . ILE A 1 84 ? -16.046 2.073 26.575 1.00 90.88 84 ILE A C 1
ATOM 707 O O . ILE A 1 84 ? -15.570 1.260 27.368 1.00 90.88 84 ILE A O 1
ATOM 711 N N . LEU A 1 85 ? -17.159 2.762 26.843 1.00 91.06 85 LEU A N 1
ATOM 712 C CA . LEU A 1 85 ? -17.912 2.612 28.090 1.00 91.06 85 LEU A CA 1
ATOM 713 C C . LEU A 1 85 ? -18.448 1.182 28.256 1.00 91.06 85 LEU A C 1
ATOM 715 O O . LEU A 1 85 ? -18.267 0.588 29.320 1.00 91.06 85 LEU A O 1
ATOM 719 N N . GLU A 1 86 ? -19.018 0.603 27.196 1.00 89.94 86 GLU A N 1
ATOM 720 C CA . GLU A 1 86 ? -19.504 -0.782 27.186 1.00 89.94 86 GLU A CA 1
ATOM 721 C C . GLU A 1 86 ? -18.375 -1.785 27.465 1.00 89.94 86 GLU A C 1
ATOM 723 O O . GLU A 1 86 ? -18.518 -2.663 28.319 1.00 89.94 86 GLU A O 1
ATOM 728 N N . ALA A 1 87 ? -17.215 -1.631 26.818 1.00 89.12 87 ALA A N 1
ATOM 729 C CA . ALA A 1 87 ? -16.061 -2.496 27.056 1.00 89.12 87 ALA A CA 1
ATOM 730 C C . ALA A 1 87 ? -15.562 -2.420 28.513 1.00 89.12 87 ALA A C 1
ATOM 732 O O . ALA A 1 87 ? -15.199 -3.443 29.105 1.00 89.12 87 ALA A O 1
ATOM 733 N N . VAL A 1 88 ? -15.580 -1.228 29.123 1.00 90.38 88 VAL A N 1
ATOM 734 C CA . VAL A 1 88 ? -15.213 -1.039 30.536 1.00 90.38 88 VAL A CA 1
ATOM 735 C C . VAL A 1 88 ? -16.207 -1.739 31.463 1.00 90.38 88 VAL A C 1
ATOM 737 O O . VAL A 1 88 ? -15.780 -2.415 32.401 1.00 90.38 88 VAL A O 1
ATOM 740 N N . GLU A 1 89 ? -17.512 -1.619 31.223 1.00 86.00 89 GLU A N 1
ATOM 741 C CA . GLU A 1 89 ? -18.536 -2.301 32.027 1.00 86.00 89 GLU A CA 1
ATOM 742 C 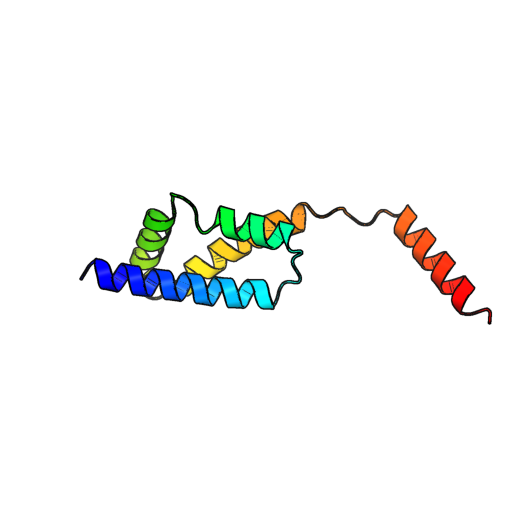C . GLU A 1 89 ? -18.435 -3.827 31.928 1.00 86.00 89 GLU A C 1
ATOM 744 O O . GLU A 1 89 ? -18.445 -4.507 32.959 1.00 86.00 89 GLU A O 1
ATOM 749 N N . ILE A 1 90 ? -18.241 -4.364 30.718 1.00 88.00 90 ILE A N 1
ATOM 750 C CA . ILE A 1 90 ? -18.009 -5.800 30.504 1.00 88.00 90 ILE A CA 1
ATOM 751 C C . ILE A 1 90 ? -16.783 -6.255 31.296 1.00 88.00 90 ILE A C 1
ATOM 753 O O . ILE A 1 90 ? -16.861 -7.240 32.029 1.00 88.00 90 ILE A O 1
ATOM 757 N N . SER A 1 91 ? -15.668 -5.518 31.212 1.00 84.81 91 SER A N 1
ATOM 758 C CA . SER A 1 91 ? -14.446 -5.880 31.937 1.00 84.81 91 SER A CA 1
ATOM 759 C C . SER A 1 91 ? -14.674 -5.947 33.449 1.00 84.81 91 SER A C 1
ATOM 761 O O . SER A 1 91 ? -14.238 -6.899 34.087 1.00 84.81 91 SER A O 1
ATOM 763 N N . LYS A 1 92 ? -15.427 -4.997 34.021 1.00 80.12 92 LYS A N 1
ATOM 764 C CA . LYS A 1 92 ? -15.730 -4.961 35.457 1.00 80.12 92 LYS A CA 1
ATOM 765 C C . LYS A 1 92 ? -16.571 -6.153 35.894 1.00 80.12 92 LYS A C 1
ATOM 767 O O . LYS A 1 92 ? -16.264 -6.731 36.928 1.00 80.12 92 LYS A O 1
ATOM 772 N N . ASN A 1 93 ? -17.573 -6.544 35.106 1.00 71.44 93 ASN A N 1
ATOM 773 C CA . ASN A 1 93 ? -18.432 -7.689 35.421 1.00 71.44 93 ASN A CA 1
ATOM 774 C C . ASN A 1 93 ? -17.700 -9.040 35.339 1.00 71.44 93 ASN A C 1
ATOM 776 O O . ASN A 1 93 ? -18.091 -9.977 36.029 1.00 71.44 93 ASN A O 1
ATOM 780 N N . VAL A 1 94 ? -16.623 -9.148 34.552 1.00 60.44 94 VAL A N 1
ATOM 781 C CA . VAL A 1 94 ? -15.797 -10.369 34.466 1.00 60.44 94 VAL A CA 1
ATOM 782 C C . VAL A 1 94 ? -14.951 -10.596 35.731 1.00 60.44 94 VAL A C 1
ATOM 784 O O . VAL A 1 94 ? -14.647 -11.739 36.055 1.00 60.44 94 VAL A O 1
ATOM 787 N N . PHE A 1 95 ? -14.619 -9.547 36.493 1.00 56.38 95 PHE A N 1
ATOM 788 C CA . PHE A 1 95 ? -13.854 -9.656 37.748 1.00 56.38 95 PHE A CA 1
ATOM 789 C C . PHE A 1 95 ? -14.723 -9.868 39.005 1.00 56.38 95 PHE A C 1
ATOM 791 O O . PHE A 1 95 ? -14.198 -9.808 40.115 1.00 56.38 95 PHE A O 1
ATOM 798 N N . VAL A 1 96 ? -16.034 -10.104 38.858 1.00 54.41 96 VAL A N 1
ATOM 799 C CA . VAL A 1 96 ? -16.964 -10.360 39.984 1.00 54.41 96 VAL A CA 1
ATOM 800 C C . VAL A 1 96 ? -17.306 -11.855 40.129 1.00 54.41 96 VAL A C 1
ATOM 802 O O . VAL A 1 96 ? -18.351 -12.200 40.676 1.00 54.41 96 VAL A O 1
ATOM 805 N N . VAL A 1 97 ? -16.441 -12.754 39.643 1.00 47.03 97 VAL A N 1
ATOM 806 C CA . VAL A 1 97 ? -16.557 -14.211 39.857 1.00 47.03 97 VAL A CA 1
ATOM 807 C C . VAL A 1 97 ? -15.580 -14.671 40.929 1.00 47.03 97 VAL A C 1
ATOM 809 O O . VAL A 1 97 ? -14.386 -14.317 40.815 1.00 47.03 97 VAL A O 1
#